Protein AF-A0A932LL74-F1 (afdb_monomer_lite)

Sequence (146 aa):
MALIVLTFLFVVALGLLATGVFLVWLKADRAADQQQTTAQQVQQLTSTVRALESQIAQLVKASSPAPSQVSSIAVAPPPVVAPAPAAAPEEEITPELLVVMAAAVTVFLGKTVRIRSAKRLQSPYEIVNPWAQQGRVFVQASHNLR

Structure (mmCIF, N/CA/C/O backbone):
data_AF-A0A932LL74-F1
#
_entry.id   AF-A0A932LL74-F1
#
loop_
_atom_site.group_PDB
_atom_site.id
_atom_site.type_symbol
_atom_site.label_atom_id
_atom_site.label_alt_id
_atom_site.label_comp_id
_atom_site.label_asym_id
_atom_site.label_entity_id
_atom_site.label_seq_id
_atom_site.pdbx_PDB_ins_code
_atom_site.Cartn_x
_atom_site.Cartn_y
_atom_site.Cartn_z
_atom_site.occupancy
_atom_site.B_iso_or_equiv
_atom_site.auth_seq_id
_atom_site.auth_comp_id
_atom_site.auth_asym_id
_atom_site.auth_atom_id
_atom_site.pdbx_PDB_model_num
ATOM 1 N N . MET A 1 1 ? 29.787 -0.023 -50.168 1.00 74.81 1 MET A N 1
ATOM 2 C CA . MET A 1 1 ? 29.277 -0.973 -49.152 1.00 74.81 1 MET A CA 1
ATOM 3 C C . MET A 1 1 ? 29.584 -0.510 -47.726 1.00 74.81 1 MET A C 1
ATOM 5 O O . MET A 1 1 ? 28.640 -0.218 -47.011 1.00 74.81 1 MET A O 1
ATOM 9 N N . ALA A 1 2 ? 30.852 -0.343 -47.321 1.00 86.75 2 ALA A N 1
ATOM 10 C CA . ALA A 1 2 ? 31.214 0.017 -45.936 1.00 86.75 2 ALA A CA 1
ATOM 11 C C . ALA A 1 2 ? 30.600 1.337 -45.411 1.00 86.75 2 ALA A C 1
ATOM 13 O O . ALA A 1 2 ? 30.107 1.375 -44.288 1.00 86.75 2 ALA A O 1
ATOM 14 N N . LEU A 1 3 ? 30.558 2.393 -46.234 1.00 86.56 3 LEU A N 1
ATOM 15 C CA . LEU A 1 3 ? 29.984 3.691 -45.841 1.00 86.56 3 LEU A CA 1
ATOM 16 C C . LEU A 1 3 ? 28.479 3.597 -45.522 1.00 86.56 3 LEU A C 1
ATOM 18 O O . LEU A 1 3 ? 28.015 4.166 -44.541 1.00 86.56 3 LEU A O 1
ATOM 22 N N . ILE A 1 4 ? 27.734 2.820 -46.316 1.00 89.50 4 ILE A N 1
ATOM 23 C CA . ILE A 1 4 ? 26.287 2.612 -46.145 1.00 89.50 4 ILE A CA 1
ATOM 24 C C . ILE A 1 4 ? 26.014 1.875 -44.826 1.00 89.50 4 ILE A C 1
ATOM 26 O O . ILE A 1 4 ? 25.142 2.275 -44.056 1.00 89.50 4 ILE A O 1
ATOM 30 N N . VAL A 1 5 ? 26.808 0.844 -44.521 1.00 91.69 5 VAL A N 1
ATOM 31 C CA . VAL A 1 5 ? 26.694 0.085 -43.265 1.00 91.69 5 VAL A CA 1
ATOM 32 C C . VAL A 1 5 ? 26.979 0.975 -42.051 1.00 91.69 5 VAL A C 1
ATOM 34 O O . VAL A 1 5 ? 26.229 0.931 -41.079 1.00 91.69 5 VAL A O 1
ATOM 37 N N . LEU A 1 6 ? 28.002 1.834 -42.118 1.00 92.44 6 LEU A N 1
ATOM 38 C CA . LEU A 1 6 ? 28.333 2.762 -41.034 1.00 92.44 6 LEU A CA 1
ATOM 39 C C . LEU A 1 6 ? 27.200 3.768 -40.773 1.00 92.44 6 LEU A C 1
ATOM 41 O O . LEU A 1 6 ? 26.825 3.985 -39.622 1.00 92.44 6 LEU A O 1
ATOM 45 N N . THR A 1 7 ? 26.614 4.339 -41.831 1.00 92.62 7 THR A N 1
ATOM 46 C CA . THR A 1 7 ? 25.479 5.267 -41.689 1.00 92.62 7 THR A CA 1
ATOM 47 C C . THR A 1 7 ? 24.252 4.587 -41.090 1.00 92.62 7 THR A C 1
ATOM 49 O O . THR A 1 7 ? 23.587 5.166 -40.235 1.00 92.62 7 THR A O 1
ATOM 52 N N . PHE A 1 8 ? 23.986 3.335 -41.470 1.00 93.94 8 PHE A N 1
ATOM 53 C CA . PHE A 1 8 ? 22.862 2.575 -40.936 1.00 93.94 8 PHE A CA 1
ATOM 54 C C . PHE A 1 8 ? 23.038 2.284 -39.440 1.00 93.94 8 PHE A C 1
ATOM 56 O O . PHE A 1 8 ? 22.125 2.523 -38.652 1.00 93.94 8 PHE A O 1
ATOM 63 N N . LEU A 1 9 ? 24.234 1.854 -39.023 1.00 94.00 9 LEU A N 1
ATOM 64 C CA . LEU A 1 9 ? 24.550 1.627 -37.610 1.00 94.00 9 LEU A CA 1
ATOM 65 C C . LEU A 1 9 ? 24.431 2.904 -36.773 1.00 94.00 9 LEU A C 1
ATOM 67 O O . LEU A 1 9 ? 23.926 2.852 -35.654 1.00 94.00 9 LEU A O 1
ATOM 71 N N . PHE A 1 10 ? 24.847 4.048 -37.317 1.00 95.56 10 PHE A N 1
ATOM 72 C CA . PHE A 1 10 ? 24.742 5.327 -36.620 1.00 95.56 10 PHE A CA 1
ATOM 73 C C . PHE A 1 10 ? 23.283 5.744 -36.397 1.00 95.56 10 PHE A C 1
ATOM 75 O O . PHE A 1 10 ? 22.915 6.145 -35.295 1.00 95.56 10 PHE A O 1
ATOM 82 N N . VAL A 1 11 ? 22.425 5.577 -37.409 1.00 94.94 11 VAL A N 1
ATOM 83 C CA . VAL A 1 11 ? 20.984 5.856 -37.289 1.00 94.94 11 VAL A CA 1
ATOM 84 C C . VAL A 1 11 ? 20.324 4.929 -36.266 1.00 94.94 11 VAL A C 1
ATOM 86 O O . VAL A 1 11 ? 19.534 5.391 -35.443 1.00 94.94 11 VAL A O 1
ATOM 89 N N . VAL A 1 12 ? 20.681 3.642 -36.257 1.00 95.19 12 VAL A N 1
ATOM 90 C CA . VAL A 1 12 ? 20.172 2.684 -35.263 1.00 95.19 12 VAL A CA 1
ATOM 91 C C . VAL A 1 12 ? 20.630 3.059 -33.852 1.00 95.19 12 VAL A C 1
ATOM 93 O O . VAL A 1 12 ? 19.812 3.079 -32.934 1.00 95.19 12 VAL A O 1
ATOM 96 N N . ALA A 1 13 ? 21.904 3.414 -33.668 1.00 94.19 13 ALA A N 1
ATOM 97 C CA . ALA A 1 13 ? 22.434 3.829 -32.371 1.00 94.19 13 ALA A CA 1
ATOM 98 C C . ALA A 1 13 ? 21.739 5.094 -31.839 1.00 94.19 13 ALA A C 1
ATOM 100 O O . ALA A 1 13 ? 21.375 5.148 -30.663 1.00 94.19 13 ALA A O 1
ATOM 101 N N . LEU A 1 14 ? 21.486 6.081 -32.705 1.00 96.38 14 LEU A N 1
ATOM 102 C CA . LEU A 1 14 ? 20.723 7.279 -32.349 1.00 96.38 14 LEU A CA 1
ATOM 103 C C . LEU A 1 14 ? 19.267 6.955 -31.993 1.00 96.38 14 LEU A C 1
ATOM 105 O O . LEU A 1 14 ? 18.750 7.491 -31.015 1.00 96.38 14 LEU A O 1
ATOM 109 N N . GLY A 1 15 ? 18.619 6.052 -32.732 1.00 94.88 15 GLY A N 1
ATOM 110 C CA . GLY A 1 15 ? 17.263 5.588 -32.424 1.00 94.88 15 GLY A CA 1
ATOM 111 C C . GLY A 1 15 ? 17.168 4.892 -31.062 1.00 94.88 15 GLY A C 1
ATOM 112 O O . GLY A 1 15 ? 16.245 5.157 -30.289 1.00 94.88 15 GLY A O 1
ATOM 113 N N . LEU A 1 16 ? 18.150 4.050 -30.726 1.00 95.25 16 LEU A N 1
ATOM 114 C CA . LEU A 1 16 ? 18.241 3.385 -29.421 1.00 95.25 16 LEU A CA 1
ATOM 115 C C . LEU A 1 16 ? 18.506 4.377 -28.280 1.00 95.25 16 LEU A C 1
ATOM 117 O O . LEU A 1 16 ? 17.897 4.268 -27.218 1.00 95.25 16 LEU A O 1
ATOM 121 N N . LEU A 1 17 ? 19.361 5.379 -28.501 1.00 96.00 17 LEU A N 1
ATOM 122 C CA . LEU A 1 17 ? 19.581 6.450 -27.525 1.00 96.00 17 LEU A CA 1
ATOM 123 C C . LEU A 1 17 ? 18.312 7.275 -27.295 1.00 96.00 17 LEU A C 1
ATOM 125 O O . LEU A 1 17 ? 17.926 7.493 -26.148 1.00 96.00 17 LEU A O 1
ATOM 129 N N . ALA A 1 18 ? 17.634 7.691 -28.365 1.00 95.00 18 ALA A N 1
ATOM 130 C CA . ALA A 1 18 ? 16.419 8.496 -28.270 1.00 95.00 18 ALA A CA 1
ATOM 131 C C . ALA A 1 18 ? 15.288 7.744 -27.551 1.00 95.00 18 ALA A C 1
ATOM 133 O O . ALA A 1 18 ? 14.645 8.296 -26.659 1.00 95.00 18 ALA A O 1
ATOM 134 N N . THR A 1 19 ? 15.078 6.468 -27.883 1.00 93.69 19 THR A N 1
ATOM 135 C CA . THR A 1 19 ? 14.083 5.619 -27.205 1.00 93.69 19 THR A CA 1
ATOM 136 C C . THR A 1 19 ? 14.447 5.354 -25.745 1.00 93.69 19 THR A C 1
ATOM 138 O O . THR A 1 19 ? 13.570 5.413 -24.885 1.00 93.69 19 THR A O 1
ATOM 141 N N . GLY A 1 20 ? 15.729 5.137 -25.438 1.00 93.69 20 GLY A N 1
ATOM 142 C CA . GLY A 1 20 ? 16.211 5.001 -24.063 1.00 93.69 20 GLY A CA 1
ATOM 143 C C . GLY A 1 20 ? 15.924 6.245 -23.221 1.00 93.69 20 GLY A C 1
ATOM 144 O O . GLY A 1 20 ? 15.340 6.139 -22.142 1.00 93.69 20 GLY A O 1
ATOM 145 N N . VAL A 1 21 ? 16.254 7.431 -23.739 1.00 94.69 21 VAL A N 1
ATOM 146 C CA . VAL A 1 21 ? 15.964 8.714 -23.076 1.00 94.69 21 VAL A CA 1
ATOM 147 C C . VAL A 1 21 ? 14.457 8.917 -22.904 1.00 94.69 21 VAL A C 1
ATOM 149 O O . VAL A 1 21 ? 14.011 9.288 -21.819 1.00 94.69 21 VAL A O 1
ATOM 152 N N . PHE A 1 22 ? 13.660 8.609 -23.930 1.00 94.19 22 PHE A N 1
ATOM 153 C CA . PHE A 1 22 ? 12.204 8.738 -23.877 1.00 94.19 22 PHE A CA 1
ATOM 154 C C . PHE A 1 22 ? 11.573 7.853 -22.791 1.00 94.19 22 PHE A C 1
ATOM 156 O O . PHE A 1 22 ? 10.705 8.305 -22.046 1.00 94.19 22 PHE A O 1
ATOM 163 N N . LEU A 1 23 ? 12.045 6.611 -22.637 1.00 94.00 23 LEU A N 1
ATOM 164 C CA . LEU A 1 23 ? 11.576 5.701 -21.586 1.00 94.00 23 LEU A CA 1
ATOM 165 C C . LEU A 1 23 ? 11.965 6.171 -20.179 1.00 94.00 23 LEU A C 1
ATOM 167 O O . LEU A 1 23 ? 11.171 6.027 -19.247 1.00 94.00 23 LEU A O 1
ATOM 171 N N . VAL A 1 24 ? 13.166 6.733 -20.013 1.00 92.56 24 VAL A N 1
ATOM 172 C CA . VAL A 1 24 ? 13.604 7.310 -18.732 1.00 92.56 24 VAL A CA 1
ATOM 173 C C . VAL A 1 24 ? 12.737 8.511 -18.365 1.00 92.56 24 VAL A C 1
ATOM 175 O O . VAL A 1 24 ? 12.275 8.595 -17.228 1.00 92.56 24 VAL A O 1
ATOM 178 N N . TRP A 1 25 ? 12.451 9.386 -19.329 1.00 91.69 25 TRP A N 1
ATOM 179 C CA . TRP A 1 25 ? 11.614 10.566 -19.126 1.00 91.69 25 TRP A CA 1
ATOM 180 C C . TRP A 1 25 ? 10.185 10.192 -18.697 1.00 91.69 25 TRP A C 1
ATOM 182 O O . TRP A 1 25 ? 9.699 10.668 -17.675 1.00 91.69 25 TRP A O 1
ATOM 192 N N . LEU A 1 26 ? 9.572 9.212 -19.370 1.00 90.00 26 LEU A N 1
ATOM 193 C CA . LEU A 1 26 ? 8.243 8.686 -19.022 1.00 90.00 26 LEU A CA 1
ATOM 194 C C . LEU A 1 26 ? 8.164 8.082 -17.613 1.00 90.00 26 LEU A C 1
ATOM 196 O O . LEU A 1 26 ? 7.112 8.121 -16.974 1.00 90.00 26 LEU A O 1
ATOM 200 N N . LYS A 1 27 ? 9.254 7.475 -17.129 1.00 91.31 27 LYS A N 1
ATOM 201 C CA . LYS A 1 27 ? 9.313 6.933 -15.764 1.00 91.31 27 LYS A CA 1
ATOM 202 C C . LYS A 1 27 ? 9.552 8.024 -14.724 1.00 91.31 27 LYS A C 1
ATOM 204 O O . LYS A 1 27 ? 9.001 7.913 -13.632 1.00 91.31 27 LYS A O 1
ATOM 209 N N . ALA A 1 28 ? 10.353 9.037 -15.051 1.00 88.50 28 ALA A N 1
ATOM 210 C CA . ALA A 1 28 ? 10.645 10.153 -14.159 1.00 88.50 28 ALA A CA 1
ATOM 211 C C . ALA A 1 28 ? 9.387 10.981 -13.856 1.00 88.50 28 ALA A C 1
ATOM 213 O O . ALA A 1 28 ? 9.121 11.244 -12.685 1.00 88.50 28 ALA A O 1
ATOM 214 N N . ASP A 1 29 ? 8.570 11.280 -14.872 1.00 86.56 29 ASP A N 1
ATOM 215 C CA . ASP A 1 29 ? 7.294 11.989 -14.683 1.00 86.56 29 ASP A CA 1
ATOM 216 C C . ASP A 1 29 ? 6.355 11.222 -13.745 1.00 86.56 29 ASP A C 1
ATOM 218 O O . ASP A 1 29 ? 5.876 11.752 -12.745 1.00 86.56 29 ASP A O 1
ATOM 222 N N . ARG A 1 30 ? 6.182 9.916 -13.981 1.00 83.25 30 ARG A N 1
ATOM 223 C CA . ARG A 1 30 ? 5.327 9.076 -13.125 1.00 83.25 30 ARG A CA 1
ATOM 224 C C . ARG A 1 30 ? 5.833 8.983 -11.685 1.00 83.25 30 ARG A C 1
ATOM 226 O O . ARG A 1 30 ? 5.031 8.842 -10.764 1.00 83.25 30 ARG A O 1
ATOM 233 N N . ALA A 1 31 ? 7.150 9.015 -11.481 1.00 87.00 31 ALA A N 1
ATOM 234 C CA . ALA A 1 31 ? 7.737 8.990 -10.146 1.00 87.00 31 ALA A CA 1
ATOM 235 C C . ALA A 1 31 ? 7.460 10.296 -9.385 1.00 87.00 31 ALA A C 1
ATOM 237 O O . ALA A 1 31 ? 7.136 10.237 -8.199 1.00 87.00 31 ALA A O 1
ATOM 238 N N . ALA A 1 32 ? 7.523 11.447 -10.063 1.00 83.06 32 ALA A N 1
ATOM 239 C CA . ALA A 1 32 ? 7.201 12.742 -9.469 1.00 83.06 32 ALA A CA 1
ATOM 240 C C . ALA A 1 32 ? 5.734 12.804 -9.003 1.00 83.06 32 ALA A C 1
ATOM 242 O O . ALA A 1 32 ? 5.466 13.199 -7.865 1.00 83.06 32 ALA A O 1
ATOM 243 N N . ASP A 1 33 ? 4.801 12.316 -9.825 1.00 86.31 33 ASP A N 1
ATOM 244 C CA . ASP A 1 33 ? 3.371 12.269 -9.484 1.00 86.31 33 ASP A CA 1
ATOM 245 C C . ASP A 1 33 ? 3.085 11.361 -8.273 1.00 86.31 33 ASP A C 1
ATOM 247 O O . ASP A 1 33 ? 2.315 11.704 -7.364 1.00 86.31 33 ASP A O 1
ATOM 251 N N . GLN A 1 34 ? 3.739 10.194 -8.211 1.00 87.19 34 GLN A N 1
ATOM 252 C CA . GLN A 1 34 ? 3.613 9.295 -7.061 1.00 87.19 34 GLN A CA 1
ATOM 253 C C . GLN A 1 34 ? 4.172 9.922 -5.781 1.00 87.19 34 GLN A C 1
ATOM 255 O O . GLN A 1 34 ? 3.541 9.830 -4.725 1.00 87.19 34 GLN A O 1
ATOM 260 N N . GLN A 1 35 ? 5.316 10.605 -5.862 1.00 88.69 35 GLN A N 1
ATOM 261 C CA . GLN A 1 35 ? 5.898 11.297 -4.712 1.00 88.69 35 GLN A CA 1
ATOM 262 C C . GLN A 1 35 ? 4.957 12.371 -4.162 1.00 88.69 35 GLN A C 1
ATOM 264 O O . GLN A 1 35 ? 4.753 12.429 -2.949 1.00 88.69 35 GLN A O 1
ATOM 269 N N . GLN A 1 36 ? 4.315 13.157 -5.027 1.00 90.81 36 GLN A N 1
ATOM 270 C CA . GLN A 1 36 ? 3.338 14.161 -4.595 1.00 90.81 36 GLN A CA 1
ATOM 271 C C . GLN A 1 36 ? 2.151 13.531 -3.858 1.00 90.81 36 GLN A C 1
ATOM 273 O O . GLN A 1 36 ? 1.769 14.003 -2.788 1.00 90.81 36 GLN A O 1
ATOM 278 N N . THR A 1 37 ? 1.614 12.425 -4.377 1.00 91.62 37 THR A N 1
ATOM 279 C CA . THR A 1 37 ? 0.485 11.721 -3.748 1.00 91.62 37 THR A CA 1
ATOM 280 C C . THR A 1 37 ? 0.863 11.178 -2.368 1.00 91.62 37 THR A C 1
ATOM 282 O O . THR A 1 37 ? 0.124 11.353 -1.400 1.00 91.62 37 THR A O 1
ATOM 285 N N . THR A 1 38 ? 2.041 10.558 -2.243 1.00 93.06 38 THR A N 1
ATOM 286 C CA . THR A 1 38 ? 2.517 10.047 -0.945 1.00 93.06 38 THR A CA 1
ATOM 287 C C . THR A 1 38 ? 2.755 11.172 0.062 1.00 93.06 38 THR A C 1
ATOM 289 O O . THR A 1 38 ? 2.347 11.052 1.216 1.00 93.06 38 THR A O 1
ATOM 292 N N . ALA A 1 39 ? 3.334 12.300 -0.365 1.00 94.38 39 ALA A N 1
ATOM 293 C CA . ALA A 1 39 ? 3.522 13.468 0.490 1.00 94.38 39 ALA A CA 1
ATOM 294 C C . ALA A 1 39 ? 2.180 14.014 1.009 1.00 94.38 39 ALA A C 1
ATOM 296 O O . ALA A 1 39 ? 2.053 14.309 2.199 1.00 94.38 39 ALA A O 1
ATOM 297 N N . GLN A 1 40 ? 1.156 14.071 0.151 1.00 95.81 40 GLN A N 1
ATOM 298 C CA . GLN A 1 40 ? -0.197 14.468 0.547 1.00 95.81 40 GLN A CA 1
ATOM 299 C C . GLN A 1 40 ? -0.805 13.502 1.571 1.00 95.81 40 GLN A C 1
ATOM 301 O O . GLN A 1 40 ? -1.349 13.947 2.582 1.00 95.81 40 GLN A O 1
ATOM 306 N N . GLN A 1 41 ? -0.671 12.190 1.357 1.00 94.81 41 GLN A N 1
ATOM 307 C CA . GLN A 1 41 ? -1.154 11.172 2.298 1.00 94.81 41 GLN A CA 1
ATOM 308 C C . GLN A 1 41 ? -0.480 11.297 3.667 1.00 94.81 41 GLN A C 1
ATOM 310 O O . GLN A 1 41 ? -1.156 11.284 4.695 1.00 94.81 41 GLN A O 1
ATOM 315 N N . VAL A 1 42 ? 0.843 11.477 3.699 1.00 97.06 42 VAL A N 1
ATOM 316 C CA . VAL A 1 42 ? 1.588 11.677 4.952 1.00 97.06 42 VAL A CA 1
ATOM 317 C C . VAL A 1 42 ? 1.119 12.942 5.666 1.00 97.06 42 VAL A C 1
ATOM 319 O O . VAL A 1 42 ? 0.942 12.935 6.886 1.00 97.06 42 VAL A O 1
ATOM 322 N N . GLN A 1 43 ? 0.860 14.019 4.926 1.00 96.50 43 GLN A N 1
ATOM 323 C CA . GLN A 1 43 ? 0.384 15.271 5.502 1.00 96.50 43 GLN A CA 1
ATOM 324 C C . GLN A 1 43 ? -1.036 15.146 6.078 1.00 96.50 43 GLN A C 1
ATOM 326 O O . GLN A 1 43 ? -1.300 15.665 7.164 1.00 96.50 43 GLN A O 1
ATOM 331 N N . GLN A 1 44 ? -1.925 14.415 5.402 1.00 96.75 44 GLN A N 1
ATOM 332 C CA . GLN A 1 44 ? -3.263 14.089 5.904 1.00 96.75 44 GLN A CA 1
ATOM 333 C C . GLN A 1 44 ? -3.204 13.217 7.162 1.00 96.75 44 GLN A C 1
ATOM 335 O O . GLN A 1 44 ? -3.861 13.515 8.156 1.00 96.75 44 GLN A O 1
ATOM 340 N N . LEU A 1 45 ? -2.374 12.173 7.170 1.00 97.19 45 LEU A N 1
ATOM 341 C CA . LEU A 1 45 ? -2.193 11.340 8.359 1.00 97.19 45 LEU A CA 1
ATOM 342 C C . LEU A 1 45 ? -1.666 12.175 9.530 1.00 97.19 45 LEU A C 1
ATOM 344 O O . LEU A 1 45 ? -2.221 12.135 10.625 1.00 97.19 45 LEU A O 1
ATOM 348 N N . THR A 1 46 ? -0.669 13.021 9.282 1.00 97.56 46 THR A N 1
ATOM 349 C CA . THR A 1 46 ? -0.096 13.908 10.305 1.00 97.56 46 THR A CA 1
ATOM 350 C C . THR A 1 46 ? -1.137 14.868 10.889 1.00 97.56 46 THR A C 1
ATOM 352 O O . THR A 1 46 ? -1.160 15.089 12.102 1.00 97.56 46 THR A O 1
ATOM 355 N N . SER A 1 47 ? -2.025 15.432 10.062 1.00 95.50 47 SER A N 1
ATOM 356 C CA . SER A 1 47 ? -3.076 16.333 10.549 1.00 95.50 47 SER A CA 1
ATOM 357 C C . SER A 1 47 ? -4.142 15.597 11.365 1.00 95.50 47 SER A C 1
ATOM 359 O O . SER A 1 47 ? -4.550 16.100 12.412 1.00 95.50 47 SER A O 1
ATOM 361 N N . THR A 1 48 ? -4.536 14.387 10.955 1.00 96.25 48 THR A N 1
ATOM 362 C CA . THR A 1 48 ? -5.478 13.555 11.726 1.00 96.25 48 THR A CA 1
ATOM 363 C C . THR A 1 48 ? -4.906 13.135 13.078 1.00 96.25 48 THR A C 1
ATOM 365 O O . THR A 1 48 ? -5.611 13.218 14.083 1.00 96.25 48 THR A O 1
ATOM 368 N N . VAL A 1 49 ? -3.618 12.775 13.139 1.00 97.56 49 VAL A N 1
ATOM 369 C CA . VAL A 1 49 ? -2.935 12.434 14.395 1.00 97.56 49 VAL A CA 1
ATOM 370 C C . VAL A 1 49 ? -2.927 13.629 15.345 1.00 97.56 49 VAL A C 1
ATOM 372 O O . VAL A 1 49 ? -3.333 13.480 16.495 1.00 97.56 49 VAL A O 1
ATOM 375 N N . ARG A 1 50 ? -2.574 14.833 14.869 1.00 96.12 50 ARG A N 1
ATOM 376 C CA . ARG A 1 50 ? -2.655 16.052 15.696 1.00 96.12 50 ARG A CA 1
ATOM 377 C C . ARG A 1 50 ? -4.069 16.343 16.190 1.00 96.12 50 ARG A C 1
ATOM 379 O O . ARG A 1 50 ? -4.242 16.773 17.328 1.00 96.12 50 ARG A O 1
ATOM 386 N N . ALA A 1 51 ? -5.081 16.140 15.348 1.00 95.88 51 ALA A N 1
ATOM 387 C CA . ALA A 1 51 ? -6.468 16.362 15.741 1.00 95.88 51 ALA A CA 1
ATOM 388 C C . ALA A 1 51 ? -6.883 15.401 16.866 1.00 95.88 51 ALA A C 1
ATOM 390 O O . ALA A 1 51 ? -7.440 15.843 17.871 1.00 95.88 51 ALA A O 1
ATOM 391 N N . LEU A 1 52 ? -6.547 14.116 16.741 1.00 95.50 52 LEU A N 1
ATOM 392 C CA . LEU A 1 52 ? -6.786 13.115 17.782 1.00 95.50 52 LEU A CA 1
ATOM 393 C C . LEU A 1 52 ? -6.032 13.444 19.074 1.00 95.50 52 LEU A C 1
ATOM 395 O O . LEU A 1 52 ? -6.627 13.422 20.147 1.00 95.50 52 LEU A O 1
ATOM 399 N N . GLU A 1 53 ? -4.756 13.819 18.978 1.00 95.81 53 GLU A N 1
ATOM 400 C CA . GLU A 1 53 ? -3.948 14.231 20.130 1.00 95.81 53 GLU A CA 1
ATOM 401 C C . GLU A 1 53 ? -4.589 15.416 20.867 1.00 95.81 53 GLU A C 1
ATOM 403 O O . GLU A 1 53 ? -4.699 15.410 22.094 1.00 95.81 53 GLU A O 1
ATOM 408 N N . SER A 1 54 ? -5.114 16.395 20.124 1.00 92.56 54 SER A N 1
ATOM 409 C CA . SER A 1 54 ? -5.816 17.543 20.703 1.00 92.56 54 SER A CA 1
ATOM 410 C C . SER A 1 54 ? -7.119 17.156 21.413 1.00 92.56 54 SER A C 1
ATOM 412 O O . SER A 1 54 ? -7.421 17.706 22.473 1.00 92.56 54 SER A O 1
ATOM 414 N N . GLN A 1 55 ? -7.872 16.189 20.876 1.00 93.44 55 GLN A N 1
ATOM 415 C CA . GLN A 1 55 ? -9.082 15.672 21.520 1.00 93.44 55 GLN A CA 1
ATOM 416 C C . GLN A 1 55 ? -8.738 14.915 22.801 1.00 93.44 55 GLN A C 1
ATOM 418 O O . GLN A 1 55 ? -9.399 15.106 23.819 1.00 93.44 55 GLN A O 1
ATOM 423 N N . ILE A 1 56 ? -7.672 14.111 22.785 1.00 93.81 56 ILE A N 1
ATOM 424 C CA . ILE A 1 56 ? -7.195 13.400 23.975 1.00 93.81 56 ILE A CA 1
ATOM 425 C C . ILE A 1 56 ? -6.758 14.402 25.047 1.00 93.81 56 ILE A C 1
ATOM 427 O O . ILE A 1 56 ? -7.171 14.273 26.196 1.00 93.81 56 ILE A O 1
ATOM 431 N N . ALA A 1 57 ? -5.993 15.437 24.690 1.00 90.56 57 ALA A N 1
ATOM 432 C CA . ALA A 1 57 ? -5.586 16.480 25.632 1.00 90.56 57 ALA A CA 1
ATOM 433 C C . ALA A 1 57 ? -6.793 17.217 26.242 1.00 90.56 57 ALA A C 1
ATOM 435 O O . ALA A 1 57 ? -6.795 17.522 27.437 1.00 90.56 57 ALA A O 1
ATOM 436 N N . GLN A 1 58 ? -7.844 17.460 25.450 1.00 87.25 58 GLN A N 1
ATOM 437 C CA . GLN A 1 58 ? -9.103 18.025 25.941 1.00 87.25 58 GLN A CA 1
ATOM 438 C C . GLN A 1 58 ? -9.833 17.073 26.894 1.00 87.25 58 GLN A C 1
ATOM 440 O O . GLN A 1 58 ? -10.247 17.510 27.965 1.00 87.25 58 GLN A O 1
ATOM 445 N N . LEU A 1 59 ? -9.947 15.784 26.552 1.00 86.25 59 LEU A N 1
ATOM 446 C CA . LEU A 1 59 ? -10.572 14.775 27.412 1.00 86.25 59 LEU A CA 1
ATOM 447 C C . LEU A 1 59 ? -9.814 14.611 28.730 1.00 86.25 59 LEU A C 1
ATOM 449 O O . LEU A 1 59 ? -10.436 14.579 29.784 1.00 86.25 59 LEU A O 1
ATOM 453 N N . VAL A 1 60 ? -8.483 14.564 28.699 1.00 86.12 60 VAL A N 1
ATOM 454 C CA . VAL A 1 60 ? -7.653 14.458 29.909 1.00 86.12 60 VAL A CA 1
ATOM 455 C C . VAL A 1 60 ? -7.794 15.708 30.778 1.00 86.12 60 VAL A C 1
ATOM 457 O O . VAL A 1 60 ? -7.934 15.593 31.994 1.00 86.12 60 VAL A O 1
ATOM 460 N N . LYS A 1 61 ? -7.834 16.904 30.177 1.00 77.38 61 LYS A N 1
ATOM 461 C CA . LYS A 1 61 ? -8.069 18.155 30.913 1.00 77.38 61 LYS A CA 1
ATOM 462 C C . LYS A 1 61 ? -9.474 18.217 31.521 1.00 77.38 61 LYS A C 1
ATOM 464 O O . LYS A 1 61 ? -9.619 18.703 32.638 1.00 77.38 61 LYS A O 1
ATOM 469 N N . ALA A 1 62 ? -10.485 17.709 30.814 1.00 70.38 62 ALA A N 1
ATOM 470 C CA . ALA A 1 62 ? -11.855 17.589 31.314 1.00 70.38 62 ALA A CA 1
ATOM 471 C C . ALA A 1 62 ? -12.022 16.461 32.353 1.00 70.38 62 ALA A C 1
ATOM 473 O O . ALA A 1 62 ? -12.942 16.515 33.162 1.00 70.38 62 ALA A O 1
ATOM 474 N N . SER A 1 63 ? -11.131 15.463 32.351 1.00 53.84 63 SER A N 1
ATOM 475 C CA . SER A 1 63 ? -11.175 14.273 33.210 1.00 53.84 63 SER A CA 1
ATOM 476 C C . SER A 1 63 ? -10.249 14.347 34.438 1.00 53.84 63 SER A C 1
ATOM 478 O O . SER A 1 63 ? -10.087 13.343 35.135 1.00 53.84 63 SER A O 1
ATOM 480 N N . SER A 1 64 ? -9.635 15.498 34.735 1.00 39.72 64 SER A N 1
ATOM 481 C CA . SER A 1 64 ? -8.844 15.661 35.966 1.00 39.72 64 SER A CA 1
ATOM 482 C C . SER A 1 64 ? -9.763 15.718 37.209 1.00 39.72 64 SER A C 1
ATOM 484 O O . SER A 1 64 ? -10.791 16.396 37.158 1.00 39.72 64 SER A O 1
ATOM 486 N N . PRO A 1 65 ? -9.456 14.998 38.311 1.00 52.19 65 PRO A N 1
ATOM 487 C CA . PRO A 1 65 ? -10.472 14.422 39.191 1.00 52.19 65 PRO A CA 1
ATOM 488 C C . PRO A 1 65 ? -10.853 15.313 40.384 1.00 52.19 65 PRO A C 1
ATOM 490 O O . PRO A 1 65 ? -9.994 15.789 41.124 1.00 52.19 65 PRO A O 1
ATOM 493 N N . ALA A 1 66 ? -12.156 15.423 40.651 1.00 36.78 66 ALA A N 1
ATOM 494 C CA . ALA A 1 66 ? -12.670 15.599 42.008 1.00 36.78 66 ALA A CA 1
A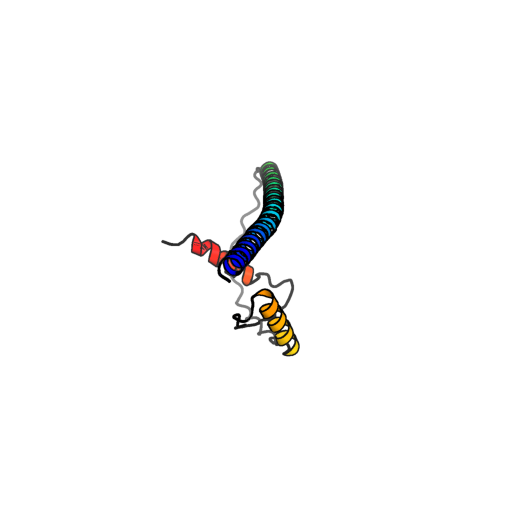TOM 495 C C . ALA A 1 66 ? -12.959 14.199 42.587 1.00 36.78 66 ALA A C 1
ATOM 497 O O . ALA A 1 66 ? -13.563 13.373 41.896 1.00 36.78 66 ALA A O 1
ATOM 498 N N . PRO A 1 67 ? -12.517 13.882 43.817 1.00 47.47 67 PRO A N 1
ATOM 499 C CA . PRO A 1 67 ? -12.691 12.558 44.386 1.00 47.47 67 PRO A CA 1
ATOM 500 C C . PRO A 1 67 ? -14.153 12.394 44.801 1.00 47.47 67 PRO A C 1
ATOM 502 O O . PRO A 1 67 ? -14.690 13.190 45.568 1.00 47.47 67 PRO A O 1
ATOM 505 N N . SER A 1 68 ? -14.819 11.353 44.318 1.00 43.75 68 SER A N 1
ATOM 506 C CA . SER A 1 68 ? -16.085 10.914 44.897 1.00 43.75 68 SER A CA 1
ATOM 507 C C . SER A 1 68 ? -16.113 9.401 44.943 1.00 43.75 68 SER A C 1
ATOM 509 O O . SER A 1 68 ? -16.219 8.694 43.946 1.00 43.75 68 SER A O 1
ATOM 511 N N . GLN A 1 69 ? -15.920 8.962 46.179 1.00 46.22 69 GLN A N 1
ATOM 512 C CA . GLN A 1 69 ? -16.134 7.639 46.714 1.00 46.22 69 GLN A CA 1
ATOM 513 C C . GLN A 1 69 ? -17.474 7.084 46.231 1.00 46.22 69 GLN A C 1
ATOM 515 O O . GLN A 1 69 ? -18.509 7.706 46.458 1.00 46.22 69 GLN A O 1
ATOM 520 N N . VAL A 1 70 ? -17.465 5.878 45.670 1.00 40.50 70 VAL A N 1
ATOM 521 C CA . VAL A 1 70 ? -18.628 4.996 45.749 1.00 40.50 70 VAL A CA 1
ATOM 522 C C . VAL A 1 70 ? -18.133 3.587 46.064 1.00 40.50 70 VAL A C 1
ATOM 524 O O . VAL A 1 70 ? -17.572 2.892 45.225 1.00 40.50 70 VAL A O 1
ATOM 527 N N . SER A 1 71 ? -18.289 3.259 47.344 1.00 44.00 71 SER A N 1
ATOM 528 C CA . SER A 1 71 ? -18.624 1.965 47.931 1.00 44.00 71 SER A CA 1
ATOM 529 C C . SER A 1 71 ? -18.025 0.686 47.345 1.00 44.00 71 SER A C 1
ATOM 531 O O . SER A 1 71 ? -18.454 0.168 46.320 1.00 44.00 71 SER A O 1
ATOM 533 N N . SER A 1 72 ? -17.122 0.123 48.153 1.00 38.44 72 SER A N 1
ATOM 534 C CA . SER A 1 72 ? -17.060 -1.291 48.545 1.00 38.44 72 SER A CA 1
ATOM 535 C C . SER A 1 72 ? -18.131 -2.183 47.901 1.00 38.44 72 SER A C 1
ATOM 537 O O . SER A 1 72 ? -19.276 -2.240 48.353 1.00 38.44 72 SER A O 1
ATOM 539 N N . ILE A 1 73 ? -17.733 -2.904 46.855 1.00 42.16 73 ILE A N 1
ATOM 540 C CA . ILE A 1 73 ? -18.468 -4.067 46.366 1.00 42.16 73 ILE A CA 1
ATOM 541 C C . ILE A 1 73 ? -18.083 -5.223 47.284 1.00 42.16 73 ILE A C 1
ATOM 543 O O . ILE A 1 73 ? -16.953 -5.714 47.271 1.00 42.16 73 ILE A O 1
ATOM 547 N N . ALA A 1 74 ? -19.038 -5.597 48.130 1.00 37.69 74 ALA A N 1
ATOM 548 C CA . ALA A 1 74 ? -18.967 -6.756 48.994 1.00 37.69 74 ALA A CA 1
ATOM 549 C C . ALA A 1 74 ? -18.776 -8.032 48.160 1.00 37.69 74 ALA A C 1
ATOM 551 O O . ALA A 1 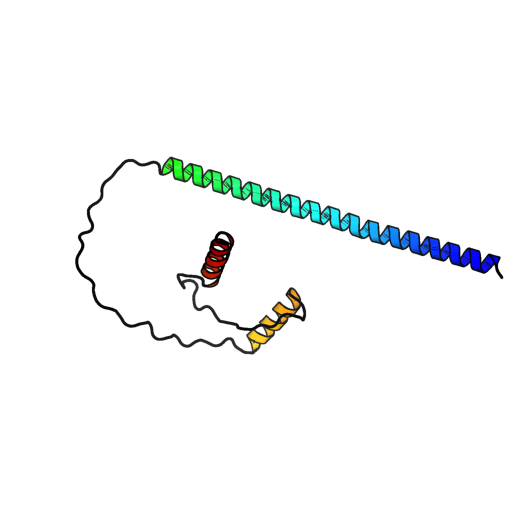74 ? -19.515 -8.304 47.214 1.00 37.69 74 ALA A O 1
ATOM 552 N N . VAL A 1 75 ? -17.775 -8.816 48.549 1.00 47.00 75 VAL A N 1
ATOM 553 C CA . VAL A 1 75 ? -17.530 -10.176 48.073 1.00 47.00 75 VAL A CA 1
ATOM 554 C C . VAL A 1 75 ? -18.604 -11.106 48.646 1.00 47.00 75 VAL A C 1
ATOM 556 O O . VAL A 1 75 ? -18.759 -11.194 49.862 1.00 47.00 75 VAL A O 1
ATOM 559 N N . ALA A 1 76 ? -19.318 -11.814 47.769 1.00 40.16 76 ALA A N 1
ATOM 560 C CA . ALA A 1 76 ? -20.220 -12.929 48.074 1.00 40.16 76 ALA A CA 1
ATOM 561 C C . ALA A 1 76 ? -20.311 -13.850 46.821 1.00 40.16 76 ALA A C 1
ATOM 563 O O . ALA A 1 76 ? -20.035 -13.376 45.721 1.00 40.16 76 ALA A O 1
ATOM 564 N N . PRO A 1 77 ? -20.597 -15.160 46.964 1.00 50.12 77 PRO A N 1
ATOM 565 C CA . PRO A 1 77 ? -19.859 -16.282 46.358 1.00 50.12 77 PRO A CA 1
ATOM 566 C C . PRO A 1 77 ? -20.254 -16.638 44.906 1.00 50.12 77 PRO A C 1
ATOM 568 O O . PRO A 1 77 ? -21.231 -16.105 44.384 1.00 50.12 77 PRO A O 1
ATOM 571 N N . PRO A 1 78 ? -19.520 -17.564 44.246 1.00 54.50 78 PRO A N 1
ATOM 572 C CA . PRO A 1 78 ? -19.681 -17.849 42.823 1.00 54.50 78 PRO A CA 1
ATOM 573 C C . PRO A 1 78 ? -20.954 -18.660 42.536 1.00 54.50 78 PRO A C 1
ATOM 575 O O . PRO A 1 78 ? -21.137 -19.728 43.128 1.00 54.50 78 PRO A O 1
ATOM 578 N N . PRO A 1 79 ? -21.792 -18.252 41.568 1.00 49.12 79 PRO A N 1
ATOM 579 C CA . PRO A 1 79 ? -22.752 -19.145 40.958 1.00 49.12 79 PRO A CA 1
ATOM 580 C C . PRO A 1 79 ? -22.133 -19.774 39.703 1.00 49.12 79 PRO A C 1
ATOM 582 O O . PRO A 1 79 ? -21.932 -19.125 38.684 1.00 49.12 79 PRO A O 1
ATOM 585 N N . VAL A 1 80 ? -21.792 -21.053 39.858 1.00 49.81 80 VAL A N 1
ATOM 586 C CA . VAL A 1 80 ? -22.063 -22.163 38.932 1.00 49.81 80 VAL A CA 1
ATOM 587 C C . VAL A 1 80 ? -21.847 -21.901 37.433 1.00 49.81 80 VAL A C 1
ATOM 589 O O . VAL A 1 80 ? -22.601 -21.196 36.769 1.00 49.81 80 VAL A O 1
ATOM 592 N N . VAL A 1 81 ? -20.852 -22.616 36.904 1.00 56.56 81 VAL A N 1
ATOM 593 C CA . VAL A 1 81 ? -20.614 -22.923 35.487 1.00 56.56 81 VAL A CA 1
ATOM 594 C C . VAL A 1 81 ? -21.935 -23.204 34.758 1.00 56.56 81 VAL A C 1
ATOM 596 O O . VAL A 1 81 ? -22.542 -24.258 34.943 1.00 56.56 81 VAL A O 1
ATOM 599 N N . ALA A 1 82 ? -22.368 -22.263 33.920 1.00 52.66 82 ALA A N 1
ATOM 600 C CA . ALA A 1 82 ? -23.399 -22.499 32.918 1.00 52.66 82 ALA A CA 1
ATOM 601 C C . ALA A 1 82 ? -22.759 -23.122 31.658 1.00 52.66 82 ALA A C 1
ATOM 603 O O . ALA A 1 82 ? -21.594 -22.834 31.364 1.00 52.66 82 ALA A O 1
ATOM 604 N N . PRO A 1 83 ? -23.477 -23.998 30.930 1.00 50.25 83 PRO A N 1
ATOM 605 C CA . PRO A 1 83 ? -22.898 -24.844 29.892 1.00 50.25 83 PRO A CA 1
ATOM 606 C C . PRO A 1 83 ? -22.381 -24.019 28.715 1.00 50.25 83 PRO A C 1
ATOM 608 O O . PRO A 1 83 ? -23.003 -23.033 28.317 1.00 50.25 83 PRO A O 1
ATOM 611 N N . ALA A 1 84 ? -21.260 -24.462 28.145 1.00 58.91 84 ALA A N 1
ATOM 612 C CA . ALA A 1 84 ? -20.718 -23.947 26.895 1.00 58.91 84 ALA A CA 1
ATOM 613 C C . ALA A 1 84 ? -21.832 -23.821 25.833 1.00 58.91 84 ALA A C 1
ATOM 615 O O . ALA A 1 84 ? -22.600 -24.775 25.662 1.00 58.91 84 ALA A O 1
ATOM 616 N N . PRO A 1 85 ? -21.934 -22.687 25.113 1.00 51.03 85 PRO A N 1
ATOM 617 C CA . PRO A 1 85 ? -22.859 -22.564 23.998 1.00 51.03 85 PRO A CA 1
ATOM 618 C C . PRO A 1 85 ? -22.562 -23.676 22.995 1.00 51.03 85 PRO A C 1
ATOM 620 O O . PRO A 1 85 ? -21.436 -23.797 22.506 1.00 51.03 85 PRO A O 1
ATOM 623 N N . ALA A 1 86 ? -23.563 -24.514 22.732 1.00 50.72 86 ALA A N 1
ATOM 624 C CA . ALA A 1 86 ? -23.518 -25.497 21.666 1.00 50.72 86 ALA A CA 1
ATOM 625 C C . ALA A 1 86 ? -23.076 -24.799 20.374 1.00 50.72 86 ALA A C 1
ATOM 627 O O . ALA A 1 86 ? -23.614 -23.746 20.024 1.00 50.72 86 ALA A O 1
ATOM 628 N N . ALA A 1 87 ? -22.068 -25.372 19.713 1.00 54.62 87 ALA A N 1
ATOM 629 C CA . ALA A 1 87 ? -21.546 -24.890 18.447 1.00 54.62 87 ALA A CA 1
ATOM 630 C C . ALA A 1 87 ? -22.710 -24.652 17.477 1.00 54.62 87 ALA A C 1
ATOM 632 O O . ALA A 1 87 ? -23.415 -25.588 17.094 1.00 54.62 87 ALA A O 1
ATOM 633 N N . ALA A 1 88 ? -22.930 -23.384 17.131 1.00 51.59 88 ALA A N 1
ATOM 634 C CA . ALA A 1 88 ? -23.830 -23.019 16.055 1.00 51.59 88 ALA A CA 1
ATOM 635 C C . ALA A 1 88 ? -23.363 -23.734 14.774 1.00 51.59 88 ALA A C 1
ATOM 637 O O . ALA A 1 88 ? -22.151 -23.876 14.578 1.00 51.59 88 ALA A O 1
ATOM 638 N N . PRO A 1 89 ? -24.287 -24.208 13.922 1.00 50.09 89 PRO A N 1
ATOM 639 C CA . PRO A 1 89 ? -23.917 -24.858 12.674 1.00 50.09 89 PRO A CA 1
ATOM 640 C C . PRO A 1 89 ? -23.032 -23.901 11.869 1.00 50.09 89 PRO A C 1
ATOM 642 O O . PRO A 1 89 ? -23.440 -22.775 11.566 1.00 50.09 89 PRO A O 1
ATOM 645 N N . GLU A 1 90 ? -21.799 -24.330 11.579 1.00 57.88 90 GLU A N 1
ATOM 646 C CA . GLU A 1 90 ? -20.913 -23.621 10.662 1.00 57.88 90 GLU A CA 1
ATOM 647 C C . GLU A 1 90 ? -21.613 -23.613 9.305 1.00 57.88 90 GLU A C 1
ATOM 649 O O . GLU A 1 90 ? -21.649 -24.612 8.593 1.00 57.88 90 GLU A O 1
ATOM 654 N N . GLU A 1 91 ? -22.261 -22.497 8.982 1.00 62.50 91 GLU A N 1
ATOM 655 C CA . GLU A 1 91 ? -22.848 -22.299 7.668 1.00 62.50 91 GLU A CA 1
ATOM 656 C C . GLU A 1 91 ? -21.686 -22.166 6.680 1.00 62.50 91 GLU A C 1
ATOM 658 O O . GLU A 1 91 ? -21.049 -21.109 6.578 1.00 62.50 91 GLU A O 1
ATOM 663 N N . GLU A 1 92 ? -21.348 -23.294 6.052 1.00 65.94 92 GLU A N 1
ATOM 664 C CA . GLU A 1 92 ? -20.228 -23.430 5.130 1.00 65.94 92 GLU A CA 1
ATOM 665 C C . GLU A 1 92 ? -20.314 -22.384 4.015 1.00 65.94 92 GLU A C 1
ATOM 667 O O . GLU A 1 92 ? -21.378 -22.051 3.488 1.00 65.94 92 GLU A O 1
ATOM 672 N N . ILE A 1 93 ? -19.155 -21.832 3.662 1.00 74.31 93 ILE A N 1
ATOM 673 C CA . ILE A 1 93 ? -19.030 -20.908 2.539 1.00 74.31 93 ILE A CA 1
ATOM 674 C C . ILE A 1 93 ? -19.372 -21.681 1.267 1.00 74.31 93 ILE A C 1
ATOM 676 O O . ILE A 1 93 ? -18.735 -22.692 0.973 1.00 74.31 93 ILE A O 1
ATOM 680 N N . THR A 1 94 ? -20.344 -21.187 0.499 1.00 86.00 94 THR A N 1
ATOM 681 C CA . THR A 1 94 ? -20.764 -21.873 -0.724 1.00 86.00 94 THR A CA 1
ATOM 682 C C . THR A 1 94 ? -19.610 -21.946 -1.736 1.00 86.00 94 THR A C 1
ATOM 684 O O . THR A 1 94 ? -18.760 -21.043 -1.793 1.00 86.00 94 THR A O 1
ATOM 687 N N . PRO A 1 95 ? -19.539 -23.014 -2.550 1.00 82.44 95 PRO A N 1
ATOM 688 C CA . PRO A 1 95 ? -18.449 -23.200 -3.503 1.00 82.44 95 PRO A CA 1
ATOM 689 C C . PRO A 1 95 ? -18.368 -22.069 -4.536 1.00 82.44 95 PRO A C 1
ATOM 691 O O . PRO A 1 95 ? -17.271 -21.701 -4.955 1.00 82.44 95 PRO A O 1
ATOM 694 N N . GLU A 1 96 ? -19.493 -21.453 -4.899 1.00 86.94 96 GLU A N 1
ATOM 695 C CA . GLU A 1 96 ? -19.530 -20.299 -5.802 1.00 86.94 96 GLU A CA 1
ATOM 696 C C . GLU A 1 96 ? -18.769 -19.114 -5.200 1.00 86.94 96 GLU A C 1
ATOM 698 O O . GLU A 1 96 ? -17.976 -18.461 -5.883 1.00 86.94 96 GLU A O 1
ATOM 703 N N . LEU A 1 97 ? -18.946 -18.866 -3.899 1.00 89.00 97 LEU A N 1
ATOM 704 C CA . LEU A 1 97 ? -18.272 -17.771 -3.213 1.00 89.00 97 LEU A CA 1
ATOM 705 C C . LEU A 1 97 ? -16.769 -18.043 -3.057 1.00 89.00 97 LEU A C 1
ATOM 707 O O . LEU A 1 97 ? -15.967 -17.118 -3.181 1.00 89.00 97 LEU A O 1
ATOM 711 N N . LEU A 1 98 ? -16.366 -19.304 -2.864 1.00 88.44 98 LEU A N 1
ATOM 712 C CA . LEU A 1 98 ? -14.951 -19.700 -2.874 1.00 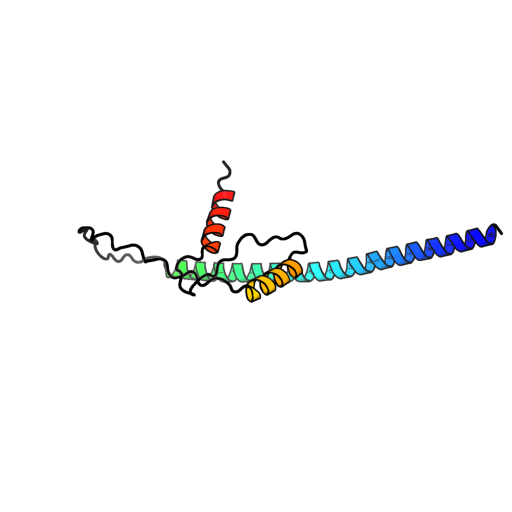88.44 98 LEU A CA 1
ATOM 713 C C . LEU A 1 98 ? -14.277 -19.406 -4.217 1.00 88.44 98 LEU A C 1
ATOM 715 O O . LEU A 1 98 ? -13.154 -18.901 -4.228 1.00 88.44 98 LEU A O 1
ATOM 719 N N . VAL A 1 99 ? -14.954 -19.664 -5.340 1.00 90.38 99 VAL A N 1
ATOM 720 C CA . VAL A 1 99 ? -14.425 -19.361 -6.681 1.00 90.38 99 VAL A CA 1
ATOM 721 C C . VAL A 1 99 ? -14.280 -17.854 -6.886 1.00 90.38 99 VAL A C 1
ATOM 723 O O . VAL A 1 99 ? -13.235 -17.400 -7.353 1.00 90.38 99 VAL A O 1
ATOM 726 N N . VAL A 1 100 ? -15.282 -17.066 -6.484 1.00 92.31 100 VAL A N 1
ATOM 727 C CA . VAL A 1 100 ? -15.218 -15.597 -6.560 1.00 92.31 100 VAL A CA 1
ATOM 728 C C . VAL A 1 100 ? -14.074 -15.054 -5.700 1.00 92.31 100 VAL A C 1
ATOM 730 O O . VAL A 1 100 ? -13.296 -14.220 -6.166 1.00 92.31 100 VAL A O 1
ATOM 733 N N . MET A 1 101 ? -13.910 -15.561 -4.474 1.00 90.19 101 MET A N 1
ATOM 734 C CA . MET A 1 101 ? -12.796 -15.180 -3.603 1.00 90.19 101 MET A CA 1
ATOM 735 C C . MET A 1 101 ? -11.442 -15.580 -4.198 1.00 90.19 101 MET A C 1
ATOM 737 O O . MET A 1 101 ? -10.515 -14.775 -4.189 1.00 90.19 101 MET A O 1
ATOM 741 N N . ALA A 1 102 ? -11.317 -16.781 -4.766 1.00 88.75 102 ALA A N 1
ATOM 742 C CA . ALA A 1 102 ? -10.090 -17.222 -5.425 1.00 88.75 102 ALA A CA 1
ATOM 743 C C . ALA A 1 102 ? -9.740 -16.350 -6.641 1.00 88.75 102 ALA A C 1
ATOM 745 O O . ALA A 1 102 ? -8.579 -15.969 -6.810 1.00 88.75 102 ALA A O 1
ATOM 746 N N . ALA A 1 103 ? -10.727 -15.975 -7.456 1.00 90.88 103 ALA A N 1
ATOM 747 C CA . ALA A 1 103 ? -10.534 -15.061 -8.578 1.00 90.88 103 ALA A CA 1
ATOM 748 C C . ALA A 1 103 ? -10.080 -13.674 -8.095 1.00 90.88 103 ALA A C 1
ATOM 750 O O . ALA A 1 103 ? -9.083 -13.145 -8.579 1.00 90.88 103 ALA A O 1
ATOM 751 N N . ALA A 1 104 ? -10.743 -13.112 -7.083 1.00 92.50 104 ALA A N 1
ATOM 752 C CA . ALA A 1 104 ? -10.365 -11.817 -6.521 1.00 92.50 104 ALA A CA 1
ATOM 753 C C . ALA A 1 104 ? -8.940 -11.832 -5.934 1.00 92.50 104 ALA A C 1
ATOM 755 O O . ALA A 1 104 ? -8.138 -10.939 -6.212 1.00 92.50 104 ALA A O 1
ATOM 756 N N . VAL A 1 105 ? -8.593 -12.876 -5.173 1.00 91.12 105 VAL A N 1
ATOM 757 C CA . VAL A 1 105 ? -7.260 -13.042 -4.573 1.00 91.12 105 VAL A CA 1
ATOM 758 C C . VAL A 1 105 ? -6.183 -13.199 -5.645 1.00 91.12 105 VAL A C 1
ATOM 760 O O . VAL A 1 105 ? -5.124 -12.589 -5.533 1.00 91.12 105 VAL A O 1
ATOM 763 N N . THR A 1 106 ? -6.435 -13.978 -6.696 1.00 91.75 106 THR A N 1
ATOM 764 C CA . THR A 1 106 ? -5.457 -14.176 -7.780 1.00 91.75 106 THR A CA 1
ATOM 765 C C . THR A 1 106 ? -5.275 -12.932 -8.644 1.00 91.75 106 THR A C 1
ATOM 767 O O . THR A 1 106 ? -4.157 -12.673 -9.088 1.00 91.75 106 THR A O 1
ATOM 770 N N . VAL A 1 107 ? -6.323 -12.125 -8.831 1.00 92.12 107 VAL A N 1
ATOM 771 C CA . VAL A 1 107 ? -6.227 -10.817 -9.496 1.00 92.12 107 VAL A CA 1
ATOM 772 C C . VAL A 1 107 ? -5.404 -9.832 -8.666 1.00 92.12 107 VAL A C 1
ATOM 774 O O . VAL A 1 107 ? -4.576 -9.117 -9.224 1.00 92.12 107 VAL A O 1
ATOM 777 N N . PHE A 1 108 ? -5.598 -9.794 -7.344 1.00 88.19 108 PHE A N 1
ATOM 778 C CA . PHE A 1 108 ? -4.954 -8.787 -6.497 1.00 88.19 10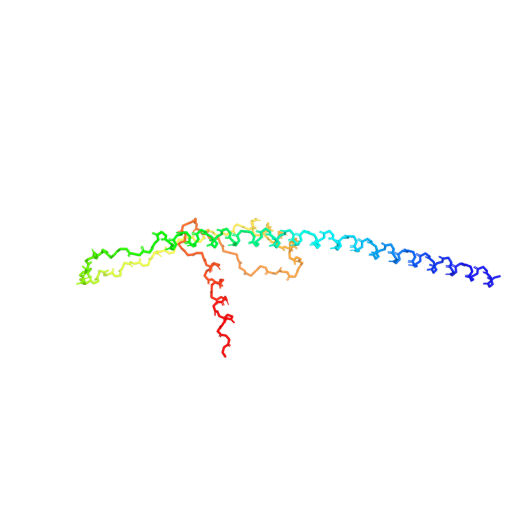8 PHE A CA 1
ATOM 779 C C . PHE A 1 108 ? -3.533 -9.172 -6.046 1.00 88.19 108 PHE A C 1
ATOM 781 O O . PHE A 1 108 ? -2.661 -8.310 -5.982 1.00 88.19 108 PHE A O 1
ATOM 788 N N . LEU A 1 109 ? -3.271 -10.452 -5.755 1.00 89.69 109 LEU A N 1
ATOM 789 C CA . LEU A 1 109 ? -1.979 -10.923 -5.230 1.00 89.69 109 LEU A CA 1
ATOM 790 C C . LEU A 1 109 ? -1.154 -11.718 -6.262 1.00 89.69 109 LEU A C 1
ATOM 792 O O . LEU A 1 109 ? 0.015 -12.017 -6.016 1.00 89.69 109 LEU A O 1
ATOM 796 N N . GLY A 1 110 ? -1.729 -12.064 -7.417 1.00 86.62 110 GLY A N 1
ATOM 797 C CA . GLY A 1 110 ? -1.068 -12.842 -8.467 1.00 86.62 110 GLY A CA 1
ATOM 798 C C . GLY A 1 110 ? -1.201 -14.365 -8.309 1.00 86.62 110 GLY A C 1
ATOM 799 O O . GLY A 1 110 ? -1.826 -14.885 -7.385 1.00 86.62 110 GLY A O 1
ATOM 800 N N . LYS A 1 111 ? -0.599 -15.121 -9.242 1.00 81.81 111 LYS A N 1
ATOM 801 C CA . LYS A 1 111 ? -0.830 -16.578 -9.376 1.00 81.81 111 LYS A CA 1
ATOM 802 C C . LYS A 1 111 ? -0.251 -17.454 -8.258 1.00 81.81 111 LYS A C 1
ATOM 804 O O . LYS A 1 111 ? -0.493 -18.657 -8.248 1.00 81.81 111 LYS A O 1
ATOM 809 N N . THR A 1 112 ? 0.592 -16.908 -7.385 1.00 81.75 112 THR A N 1
ATOM 810 C CA . THR A 1 112 ? 1.353 -17.690 -6.392 1.00 81.75 112 THR A CA 1
ATOM 811 C C . THR A 1 112 ? 0.618 -17.864 -5.067 1.00 81.75 112 THR A C 1
ATOM 813 O O . THR A 1 112 ? 1.121 -18.548 -4.175 1.00 81.75 112 THR A O 1
ATOM 816 N N . VAL A 1 113 ? -0.576 -17.287 -4.925 1.00 82.56 113 VAL A N 1
ATOM 817 C CA . VAL A 1 113 ? -1.329 -17.338 -3.673 1.00 82.56 113 VAL A CA 1
ATOM 818 C C . VAL A 1 113 ? -2.248 -18.550 -3.628 1.00 82.56 113 VAL A C 1
ATOM 820 O O . VAL A 1 113 ? -3.026 -18.812 -4.540 1.00 82.56 113 VAL A O 1
ATOM 823 N N . ARG A 1 114 ? -2.159 -19.289 -2.519 1.00 82.88 114 ARG A N 1
ATOM 824 C CA . ARG A 1 114 ? -3.029 -20.420 -2.193 1.00 82.88 114 ARG A CA 1
ATOM 825 C C . ARG A 1 114 ? -3.866 -20.066 -0.971 1.00 82.88 114 ARG A C 1
ATOM 827 O O . ARG A 1 114 ? -3.311 -19.776 0.087 1.00 82.88 114 ARG A O 1
ATOM 834 N N . ILE A 1 115 ? -5.188 -20.127 -1.110 1.00 83.75 115 ILE A N 1
ATOM 835 C CA . ILE A 1 115 ? -6.118 -19.982 0.014 1.00 83.75 115 ILE A CA 1
ATOM 836 C C . ILE A 1 115 ? -6.047 -21.271 0.841 1.00 83.75 115 ILE A C 1
ATOM 838 O O . ILE A 1 115 ? -6.324 -22.348 0.320 1.00 83.75 115 ILE A O 1
ATOM 842 N N . ARG A 1 116 ? -5.619 -21.178 2.107 1.00 83.44 116 ARG A N 1
ATOM 843 C CA . ARG A 1 116 ? -5.512 -22.341 3.013 1.00 83.44 116 ARG A CA 1
ATOM 844 C C . ARG A 1 116 ? -6.782 -22.597 3.812 1.00 83.44 116 ARG A C 1
ATOM 846 O O . ARG A 1 116 ? -7.124 -23.748 4.047 1.00 83.44 116 ARG A O 1
ATOM 853 N N . SER A 1 117 ? -7.450 -21.536 4.243 1.00 79.00 117 SER A N 1
ATOM 854 C CA . SER A 1 117 ? -8.702 -21.612 4.984 1.00 79.00 117 SER A CA 1
ATOM 855 C C . SER A 1 117 ? -9.544 -20.379 4.686 1.00 79.00 117 SER A C 1
ATOM 857 O O . SER A 1 117 ? -9.023 -19.275 4.526 1.00 79.00 117 SER A O 1
ATOM 859 N N . ALA A 1 118 ? -10.853 -20.581 4.600 1.00 81.81 118 ALA A N 1
ATOM 860 C CA . ALA A 1 118 ? -11.840 -19.521 4.529 1.00 81.81 118 ALA A CA 1
ATOM 861 C C . ALA A 1 118 ? -12.893 -19.841 5.589 1.00 81.81 118 ALA A C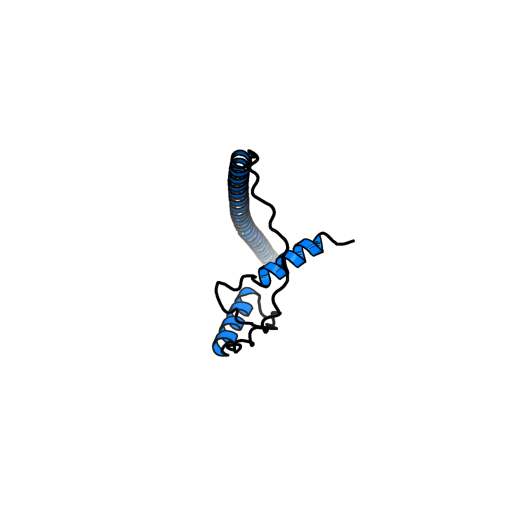 1
ATOM 863 O O . ALA A 1 118 ? -13.455 -20.933 5.589 1.00 81.81 118 ALA A O 1
ATOM 864 N N . LYS A 1 119 ? -13.109 -18.918 6.526 1.00 79.50 119 LYS A N 1
ATOM 865 C CA . LYS A 1 119 ? -14.097 -19.068 7.595 1.00 79.50 119 LYS A CA 1
ATOM 866 C C . LYS A 1 119 ? -15.046 -17.882 7.554 1.00 79.50 119 LYS A C 1
ATOM 868 O O . LYS A 1 119 ? -14.600 -16.737 7.498 1.00 79.50 119 LYS A O 1
ATOM 873 N N . ARG A 1 120 ? -16.349 -18.161 7.571 1.00 74.94 120 ARG A N 1
ATOM 874 C CA . ARG A 1 120 ? -17.381 -17.132 7.676 1.00 74.94 120 ARG A CA 1
ATOM 875 C C . ARG A 1 120 ? -17.466 -16.687 9.134 1.00 74.94 120 ARG A C 1
ATOM 877 O O . ARG A 1 120 ? -17.696 -17.505 10.017 1.00 74.94 120 ARG A O 1
ATOM 884 N N . LEU A 1 121 ? -17.259 -15.398 9.376 1.00 74.12 121 LEU A N 1
ATOM 885 C CA . LEU A 1 121 ? -17.473 -14.785 10.687 1.00 74.12 121 LEU A CA 1
ATOM 886 C C . LEU A 1 121 ? -18.971 -14.498 10.833 1.00 74.12 121 LEU A C 1
ATOM 888 O O . LEU A 1 121 ? -19.545 -13.772 10.018 1.00 74.12 121 LEU A O 1
ATOM 892 N N . GLN A 1 122 ? -19.619 -15.123 11.816 1.00 66.62 122 GLN A N 1
ATOM 893 C CA . GLN A 1 122 ? -21.033 -14.901 12.099 1.00 66.62 122 GLN A CA 1
ATOM 894 C C . GLN A 1 122 ? -21.181 -13.720 13.071 1.00 66.62 122 GLN A C 1
ATOM 896 O O . GLN A 1 122 ? -20.737 -13.762 14.213 1.00 66.62 122 GLN A O 1
ATOM 901 N N . SER A 1 123 ? -21.903 -12.701 12.604 1.00 60.56 123 SER A N 1
ATOM 902 C CA . SER A 1 123 ? -22.417 -11.526 13.326 1.00 60.56 123 SER A CA 1
ATOM 903 C C . SER A 1 123 ? -21.508 -10.280 13.442 1.00 60.56 123 SER A C 1
ATOM 905 O O . SER A 1 123 ? -20.303 -10.387 13.653 1.00 60.56 123 SER A O 1
ATOM 907 N N . PRO A 1 124 ? -22.106 -9.068 13.396 1.00 60.25 124 PRO A N 1
ATOM 908 C CA . PRO A 1 124 ? -21.448 -7.802 13.752 1.00 60.25 124 PRO A CA 1
ATOM 909 C C . PRO A 1 124 ? -21.096 -7.651 15.246 1.00 60.25 124 PRO A C 1
ATOM 911 O O . PRO A 1 124 ? -20.500 -6.644 15.620 1.00 60.25 124 PRO A O 1
ATOM 914 N N . TYR A 1 125 ? -21.493 -8.606 16.098 1.00 51.03 125 TYR A N 1
ATOM 915 C CA . TYR A 1 125 ? -21.410 -8.523 17.563 1.00 51.03 125 TYR A CA 1
ATOM 916 C C . TYR A 1 125 ? -20.611 -9.669 18.188 1.00 51.03 125 TYR A C 1
ATOM 918 O O . TYR A 1 125 ? -20.729 -9.927 19.385 1.00 51.03 125 TYR A O 1
ATOM 926 N N . GLU A 1 126 ? -19.767 -10.350 17.413 1.00 57.81 126 GLU A N 1
ATOM 927 C CA . GLU A 1 126 ? -18.728 -11.182 18.004 1.00 57.81 126 GLU A CA 1
ATOM 928 C C . GLU A 1 126 ? -17.756 -10.219 18.704 1.00 57.81 126 GLU A C 1
ATOM 930 O O . GLU A 1 126 ? -16.959 -9.532 18.068 1.00 57.81 126 GLU A O 1
ATOM 935 N N . ILE A 1 127 ? -17.913 -10.093 20.029 1.00 60.97 127 ILE A N 1
ATOM 936 C CA . ILE A 1 127 ? -17.285 -9.104 20.934 1.00 60.97 127 ILE A CA 1
ATOM 937 C C . ILE A 1 127 ? -15.760 -9.011 20.744 1.00 60.97 127 ILE A C 1
ATOM 939 O O . ILE A 1 127 ? -15.116 -8.044 21.154 1.00 60.97 127 ILE A O 1
ATOM 943 N N . VAL A 1 128 ? -15.166 -10.007 20.091 1.00 64.81 128 VAL A N 1
ATOM 944 C CA . VAL A 1 128 ? -13.748 -10.092 19.815 1.00 64.81 128 VAL A CA 1
ATOM 945 C C . VAL A 1 128 ? -13.511 -10.513 18.364 1.00 64.81 128 VAL A C 1
ATOM 947 O O . VAL A 1 128 ? -13.595 -11.689 18.028 1.00 64.81 128 VAL A O 1
ATOM 950 N N . ASN A 1 129 ? -13.137 -9.558 17.508 1.00 77.81 129 ASN A N 1
ATOM 951 C CA . ASN A 1 129 ? -12.672 -9.857 16.154 1.00 77.81 129 ASN A CA 1
ATOM 952 C C . ASN A 1 129 ? -11.346 -10.657 16.228 1.00 77.81 129 ASN A C 1
ATOM 954 O O . ASN A 1 129 ? -10.350 -10.130 16.743 1.00 77.81 129 ASN A O 1
ATOM 958 N N . PRO A 1 130 ? -11.282 -11.896 15.705 1.00 75.31 130 PRO A N 1
ATOM 959 C CA . PRO A 1 130 ? -10.088 -12.734 15.806 1.00 75.31 130 PRO A CA 1
ATOM 960 C C . PRO A 1 130 ? -8.873 -12.142 15.081 1.00 75.31 130 PRO A C 1
ATOM 962 O O . PRO A 1 130 ? -7.746 -12.316 15.540 1.00 75.31 130 PRO A O 1
ATOM 965 N N . TRP A 1 131 ? -9.068 -11.379 14.001 1.00 76.38 131 TRP A N 1
ATOM 966 C CA . TRP A 1 131 ? -7.969 -10.676 13.330 1.00 76.38 131 TRP A CA 1
ATOM 967 C C . TRP A 1 131 ? -7.441 -9.510 14.162 1.00 76.38 131 TRP A C 1
ATOM 969 O O . TRP A 1 131 ? -6.235 -9.268 14.183 1.00 76.38 131 TRP A O 1
ATOM 979 N N . ALA A 1 132 ? -8.317 -8.823 14.898 1.00 82.62 132 ALA A N 1
ATOM 980 C CA . ALA A 1 132 ? -7.889 -7.781 15.824 1.00 82.62 132 ALA A CA 1
ATOM 981 C C . ALA A 1 132 ? -7.042 -8.369 16.964 1.00 82.62 132 ALA A C 1
ATOM 983 O O . ALA A 1 132 ? -6.024 -7.786 17.332 1.00 82.62 132 ALA A O 1
ATOM 984 N N . GLN A 1 133 ? -7.400 -9.548 17.483 1.00 83.38 133 GLN A N 1
ATOM 985 C CA . GLN A 1 133 ? -6.586 -10.238 18.491 1.00 83.38 133 GLN A CA 1
ATOM 986 C C . GLN A 1 133 ? -5.245 -10.716 17.930 1.00 83.38 133 GLN A C 1
ATOM 988 O O . GLN A 1 133 ? -4.207 -10.441 18.528 1.00 83.38 133 GLN A O 1
ATOM 993 N N . GLN A 1 134 ? -5.246 -11.352 16.754 1.00 84.12 134 GLN A N 1
ATOM 994 C CA . GLN A 1 134 ? -4.025 -11.788 16.069 1.00 84.12 134 GLN A CA 1
ATOM 995 C C . GLN A 1 134 ? -3.060 -10.613 15.839 1.00 84.12 134 GLN A C 1
ATOM 997 O O . GLN A 1 134 ? -1.864 -10.724 16.108 1.00 84.12 134 GLN A O 1
ATOM 1002 N N . GLY A 1 135 ? -3.579 -9.467 15.386 1.00 85.50 135 GLY A N 1
ATOM 1003 C CA . GLY A 1 135 ? -2.789 -8.255 15.173 1.00 85.50 135 GLY A CA 1
ATOM 1004 C C . GLY A 1 135 ? -2.173 -7.718 16.466 1.00 85.50 135 GLY A C 1
ATOM 1005 O O . GLY A 1 135 ? -0.990 -7.383 16.485 1.00 85.50 135 GLY A O 1
ATOM 1006 N N . ARG A 1 136 ? -2.934 -7.700 17.569 1.00 86.44 136 ARG A N 1
ATOM 1007 C CA . ARG A 1 136 ? -2.416 -7.287 18.885 1.00 86.44 136 ARG A CA 1
ATOM 1008 C C . ARG A 1 136 ? -1.291 -8.200 19.358 1.00 86.44 136 ARG A C 1
ATOM 1010 O O . ARG A 1 136 ? -0.264 -7.689 19.792 1.00 86.44 136 ARG A O 1
ATOM 1017 N N . VAL A 1 137 ? -1.451 -9.516 19.212 1.00 86.06 137 VAL A N 1
ATOM 1018 C CA . VAL A 1 137 ? -0.406 -10.487 19.565 1.00 86.06 137 VAL A CA 1
ATOM 1019 C C . VAL A 1 137 ? 0.841 -10.281 18.710 1.00 86.06 137 VAL A C 1
ATOM 1021 O O . VAL A 1 137 ? 1.935 -10.264 19.258 1.00 86.06 137 VAL A O 1
ATOM 1024 N N . PHE A 1 138 ? 0.707 -10.064 17.400 1.00 85.88 138 PHE A N 1
ATOM 1025 C CA . PHE A 1 138 ? 1.859 -9.846 16.520 1.00 85.88 138 PHE A CA 1
ATOM 1026 C C . PHE A 1 138 ? 2.656 -8.587 16.897 1.00 85.88 138 PHE A C 1
ATOM 1028 O O . PHE A 1 138 ? 3.876 -8.649 17.020 1.00 85.88 138 PHE A O 1
ATOM 1035 N N . VAL A 1 139 ? 1.970 -7.467 17.149 1.00 87.38 139 VAL A N 1
ATOM 1036 C CA . VAL A 1 139 ? 2.606 -6.202 17.564 1.00 87.38 139 VAL A CA 1
ATOM 1037 C C . VAL A 1 139 ? 3.241 -6.329 18.950 1.00 87.38 139 VAL A C 1
ATOM 1039 O O . VAL A 1 139 ? 4.367 -5.892 19.172 1.00 87.38 139 VAL A O 1
ATOM 1042 N N . GLN A 1 140 ? 2.548 -6.953 19.903 1.00 87.75 140 GLN A N 1
ATOM 1043 C CA . GLN A 1 140 ? 3.094 -7.156 21.246 1.00 87.75 140 GLN A CA 1
ATOM 1044 C C . GLN A 1 140 ? 4.296 -8.107 21.229 1.00 87.75 140 GLN A C 1
ATOM 1046 O O . GLN A 1 140 ? 5.291 -7.850 21.906 1.00 87.75 140 GLN A O 1
ATOM 1051 N N . ALA A 1 141 ? 4.237 -9.170 20.425 1.00 83.50 141 ALA A N 1
ATOM 1052 C CA . ALA A 1 141 ? 5.323 -10.128 20.278 1.00 83.50 141 ALA A CA 1
ATOM 1053 C C . ALA A 1 141 ? 6.536 -9.535 19.547 1.00 83.50 141 ALA A C 1
ATOM 1055 O O . ALA A 1 141 ? 7.661 -9.857 19.917 1.00 83.50 141 ALA A O 1
ATOM 1056 N N . SER A 1 142 ? 6.357 -8.628 18.577 1.00 82.38 142 SER A N 1
ATOM 1057 C CA . SER A 1 142 ? 7.494 -7.989 17.892 1.00 82.38 142 SER A CA 1
ATOM 1058 C C . SER A 1 142 ? 8.342 -7.115 18.817 1.00 82.38 142 SER A C 1
ATOM 1060 O O . SER A 1 142 ? 9.534 -6.944 18.580 1.00 82.38 142 SER A O 1
ATOM 1062 N N . HIS A 1 143 ? 7.744 -6.576 19.883 1.00 79.81 143 HIS A N 1
ATOM 1063 C CA . HIS A 1 143 ? 8.460 -5.813 20.908 1.00 79.81 143 HIS A CA 1
ATOM 1064 C C . HIS A 1 143 ? 9.061 -6.690 22.017 1.00 79.81 143 HIS A C 1
ATOM 1066 O O . HIS A 1 143 ? 9.820 -6.185 22.839 1.00 79.81 143 HIS A O 1
ATOM 1072 N N . ASN A 1 144 ? 8.755 -7.991 22.035 1.00 74.94 144 ASN A N 1
ATOM 1073 C CA . ASN A 1 144 ? 9.263 -8.960 23.005 1.00 74.94 144 ASN A CA 1
ATOM 1074 C C . ASN A 1 144 ? 10.209 -9.973 22.333 1.00 74.94 144 ASN A C 1
ATOM 1076 O O . ASN A 1 144 ? 10.135 -11.177 22.569 1.00 74.94 144 ASN A O 1
ATOM 1080 N N . LEU A 1 145 ? 11.081 -9.476 21.450 1.00 69.25 145 LEU A N 1
ATOM 1081 C CA . LEU A 1 145 ? 12.226 -10.218 20.926 1.00 69.25 145 LEU A CA 1
ATOM 1082 C C . LEU A 1 145 ? 13.360 -10.089 21.946 1.00 69.25 145 LEU A C 1
ATOM 1084 O O . LEU A 1 145 ? 14.181 -9.176 21.860 1.00 69.25 145 LEU A O 1
ATOM 1088 N N . ARG A 1 146 ? 13.329 -10.940 22.968 1.00 63.62 146 ARG A N 1
ATOM 1089 C CA . ARG A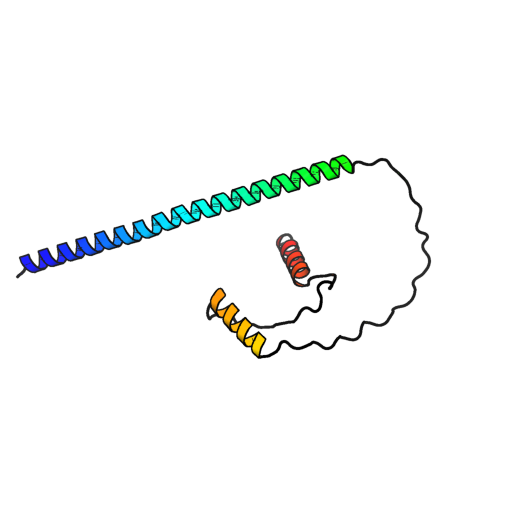 1 146 ? 14.406 -11.062 23.951 1.00 63.62 146 ARG A CA 1
ATOM 1090 C C . ARG A 1 146 ? 15.404 -12.132 23.532 1.00 63.62 146 ARG A C 1
ATOM 1092 O O . ARG A 1 146 ? 14.949 -13.163 22.990 1.00 63.62 146 ARG A O 1
#

Secondary structure (DSSP, 8-state):
-HHHHHHHHHHHHHHHHHHHHHHHHHHHHHHHHHHHHHHHHHHHHHHHHHHHHHHHHHHHHHTPPPP--------------PPPPP-----PPPHHHHHHHHHHHHHHH-TT-------PPP-TT-SS-HHHHHHHHHHHHHT---

pLDDT: mean 78.83, std 17.63, range [36.78, 97.56]

Radius of gyration: 31.4 Å; chains: 1; bounding box: 55×44×98 Å

Foldseek 3Di:
DVVVVVVVVVVVVVVVVVVVVVVVVVVVVVVVVVVVVVVVVVVVVVVVVVVVVVVVVVVVVVPDDDDDDDDDDDDDDDDDDDDDPDDDPQPDDDVVVVVVVVVVCCVVVNDPDDDPDDGDDPDPPPVDDVVVVVVVCVVVVVVVPD